Protein AF-A0A423UZJ5-F1 (afdb_monomer_lite)

Sequence (86 aa):
MGWWQVGADTLASSRFVVSPLAEAVASLLLLERATAAHPGERAWLETHLPAYRRRAAGDPVSALLIRSALAPRWTADFLTPAPVPA

Foldseek 3Di:
DDDDDQDPVNVVPDDDDDDPLVVVLVLLLCLVVVDDPDPVVVVVSVVCNVVVVVVCVVDVPVVVVSPVQNDPPHGHCVSVPDDDDD

Organism: Streptomyces globisporus (NCBI:txid1908)

Radius of gyration: 16.47 Å; chains: 1; bounding box: 36×36×38 Å

Structure (mmCIF, N/CA/C/O backbone):
data_AF-A0A423UZJ5-F1
#
_entry.id   AF-A0A423UZJ5-F1
#
loop_
_atom_site.group_PDB
_atom_site.id
_atom_site.type_symbol
_atom_site.label_atom_id
_atom_site.label_alt_id
_atom_site.label_comp_id
_atom_site.label_asym_id
_atom_site.label_entity_id
_atom_site.label_seq_id
_atom_site.pdbx_PDB_ins_code
_atom_site.Cartn_x
_atom_site.Cartn_y
_atom_site.Cartn_z
_atom_site.occupancy
_atom_site.B_iso_or_equiv
_atom_site.auth_seq_id
_atom_site.auth_comp_id
_atom_site.auth_asym_id
_atom_site.auth_atom_id
_atom_site.pdbx_PDB_model_num
ATOM 1 N N . MET A 1 1 ? 7.906 -21.543 -10.816 1.00 53.56 1 MET A N 1
ATOM 2 C CA . MET A 1 1 ? 8.231 -20.168 -11.248 1.00 53.56 1 MET A CA 1
ATOM 3 C C . MET A 1 1 ? 9.481 -20.231 -12.106 1.00 53.56 1 MET A C 1
ATOM 5 O O . MET A 1 1 ? 10.479 -20.758 -11.632 1.00 53.56 1 MET A O 1
ATOM 9 N N . GLY A 1 2 ? 9.391 -19.829 -13.377 1.00 77.69 2 GLY A N 1
ATOM 10 C CA . GLY A 1 2 ? 10.532 -19.828 -14.300 1.00 77.69 2 GLY A CA 1
ATOM 11 C C . GLY A 1 2 ? 11.520 -18.706 -13.977 1.00 77.69 2 GLY A C 1
ATOM 12 O O . GLY A 1 2 ? 11.139 -17.697 -13.383 1.00 77.69 2 GLY A O 1
ATOM 13 N N . TRP A 1 3 ? 12.784 -18.892 -14.346 1.00 79.00 3 TRP A N 1
ATOM 14 C CA . TRP A 1 3 ? 13.801 -17.854 -14.217 1.00 79.00 3 TRP A CA 1
ATOM 15 C C . TRP A 1 3 ? 13.693 -16.891 -15.404 1.00 79.00 3 TRP A C 1
ATOM 17 O O . TRP A 1 3 ? 13.775 -17.320 -16.553 1.00 79.00 3 TRP A O 1
ATOM 27 N N . TRP A 1 4 ? 13.481 -15.605 -15.122 1.00 79.56 4 TRP A N 1
ATOM 28 C CA . TRP A 1 4 ? 13.443 -14.549 -16.133 1.00 79.56 4 TRP A CA 1
ATOM 29 C C . TRP A 1 4 ? 14.731 -13.735 -16.053 1.00 79.56 4 TRP A C 1
ATOM 31 O O . TRP A 1 4 ? 15.003 -13.099 -15.036 1.00 79.56 4 TRP A O 1
ATOM 41 N N . GLN A 1 5 ? 15.517 -13.746 -17.129 1.00 86.81 5 GLN A N 1
ATOM 42 C CA . GLN A 1 5 ? 16.712 -12.918 -17.252 1.00 86.81 5 GLN A CA 1
ATOM 43 C C . GLN A 1 5 ? 16.371 -11.659 -18.054 1.00 86.81 5 GLN A C 1
ATOM 45 O O . GLN A 1 5 ? 16.083 -11.740 -19.246 1.00 86.81 5 GLN A O 1
ATOM 50 N N . VAL A 1 6 ? 16.414 -10.494 -17.405 1.00 88.75 6 VAL A N 1
ATOM 51 C CA . VAL A 1 6 ? 16.214 -9.191 -18.058 1.00 88.75 6 VAL A CA 1
ATOM 52 C C . VAL A 1 6 ? 17.571 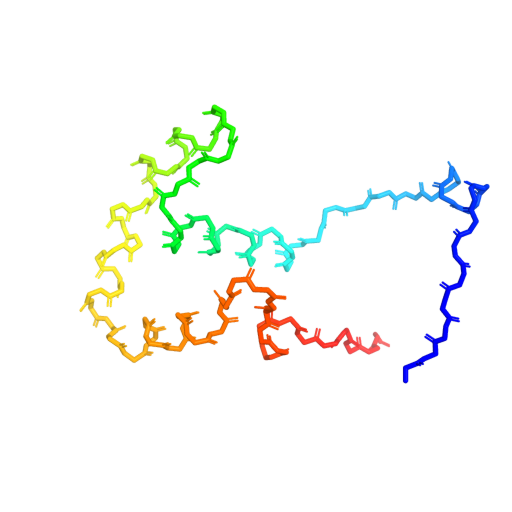-8.494 -18.171 1.00 88.75 6 VAL A C 1
ATOM 54 O O . VAL A 1 6 ? 18.161 -8.113 -17.163 1.00 88.75 6 VAL A O 1
ATOM 57 N N . GLY A 1 7 ? 18.095 -8.384 -19.395 1.00 92.56 7 GLY A N 1
ATOM 58 C CA . GLY A 1 7 ? 19.393 -7.762 -19.675 1.00 92.56 7 GLY A CA 1
ATOM 59 C C . GLY A 1 7 ? 19.340 -6.231 -19.721 1.00 92.56 7 GLY A C 1
ATOM 60 O O . GLY A 1 7 ? 18.266 -5.637 -19.818 1.00 92.56 7 GLY A O 1
ATOM 61 N N . ALA A 1 8 ? 20.512 -5.588 -19.698 1.00 93.69 8 ALA A N 1
ATOM 62 C CA . ALA A 1 8 ? 20.628 -4.128 -19.741 1.00 93.69 8 ALA A CA 1
ATOM 63 C C . ALA A 1 8 ? 20.017 -3.521 -21.017 1.00 93.69 8 ALA A C 1
ATOM 65 O O . ALA A 1 8 ? 19.250 -2.568 -20.920 1.00 93.69 8 ALA A O 1
ATOM 66 N N . ASP A 1 9 ? 20.270 -4.114 -22.187 1.00 94.94 9 ASP A N 1
ATOM 67 C CA . ASP A 1 9 ? 19.704 -3.640 -23.460 1.00 94.94 9 ASP A CA 1
ATOM 68 C C . ASP A 1 9 ? 18.176 -3.784 -23.502 1.00 94.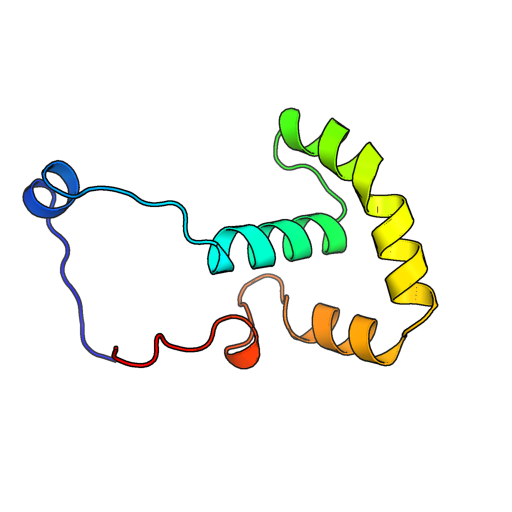94 9 ASP A C 1
ATOM 70 O O . ASP A 1 9 ? 17.464 -2.912 -24.009 1.00 94.94 9 ASP A O 1
ATOM 74 N N . THR A 1 10 ? 17.644 -4.858 -22.909 1.00 92.31 10 THR A N 1
ATOM 75 C CA . THR A 1 10 ? 16.196 -5.052 -22.755 1.00 92.31 10 THR A CA 1
ATOM 76 C C . THR A 1 10 ? 15.595 -3.985 -21.844 1.00 92.31 10 THR A C 1
ATOM 78 O O . THR A 1 10 ? 14.568 -3.406 -22.185 1.00 92.31 10 THR A O 1
ATOM 81 N N . LEU A 1 11 ? 16.235 -3.673 -20.712 1.00 90.75 11 LEU A N 1
ATOM 82 C CA . LEU A 1 11 ? 15.792 -2.587 -19.831 1.00 90.75 11 LEU A CA 1
ATOM 83 C C . LEU A 1 11 ? 15.858 -1.226 -20.533 1.00 90.75 11 LEU A C 1
ATOM 85 O O . LEU A 1 11 ? 14.903 -0.459 -20.452 1.00 90.75 11 LEU A O 1
ATOM 89 N N . ALA A 1 12 ? 16.948 -0.942 -21.251 1.00 93.19 12 ALA A N 1
ATOM 90 C CA . ALA A 1 12 ? 17.171 0.336 -21.925 1.00 93.19 12 ALA A CA 1
ATOM 91 C C . ALA A 1 12 ? 16.177 0.596 -23.069 1.00 93.19 12 ALA A C 1
ATOM 93 O O . ALA A 1 12 ? 15.835 1.744 -23.341 1.00 93.19 12 ALA A O 1
ATOM 94 N N . SER A 1 13 ? 15.699 -0.464 -23.726 1.00 91.88 13 SER A N 1
ATOM 95 C CA . SER A 1 13 ? 14.699 -0.383 -24.799 1.00 91.88 13 SER A CA 1
ATOM 96 C C . SER A 1 13 ? 13.248 -0.502 -24.312 1.00 91.88 13 SER A C 1
ATOM 98 O O . SER A 1 13 ? 12.318 -0.304 -25.097 1.00 91.88 13 SER A O 1
ATOM 100 N N . SER A 1 14 ? 13.029 -0.800 -23.027 1.00 90.19 14 SER A N 1
ATOM 101 C CA . SER A 1 14 ? 11.692 -0.963 -22.452 1.00 90.19 14 SER A CA 1
ATOM 102 C C . SER A 1 14 ? 10.998 0.373 -22.189 1.00 90.19 14 SER A C 1
ATOM 104 O O . SER A 1 14 ? 11.624 1.406 -21.958 1.00 90.19 14 SER A O 1
ATOM 106 N N . ARG A 1 15 ? 9.661 0.344 -22.164 1.00 86.88 15 ARG A N 1
ATOM 107 C CA . ARG A 1 15 ? 8.840 1.456 -21.673 1.00 86.88 15 ARG A CA 1
ATOM 108 C C . ARG A 1 15 ? 8.300 1.111 -20.297 1.00 86.88 15 ARG A C 1
ATOM 110 O O . ARG A 1 15 ? 7.565 0.138 -20.147 1.00 86.88 15 ARG A O 1
ATOM 117 N N . PHE A 1 16 ? 8.647 1.922 -19.307 1.00 85.94 16 PHE A N 1
ATOM 118 C CA . PHE A 1 16 ? 8.090 1.798 -17.968 1.00 85.94 16 PHE A CA 1
ATOM 119 C C . PHE A 1 16 ? 6.694 2.417 -17.936 1.00 85.94 16 PHE A C 1
ATOM 121 O O . PHE A 1 16 ? 6.477 3.517 -18.445 1.00 85.94 16 PHE A O 1
ATOM 128 N N . VAL A 1 17 ? 5.751 1.697 -17.336 1.00 88.12 17 VAL A N 1
ATOM 129 C CA . VAL A 1 17 ? 4.392 2.173 -17.082 1.00 88.12 17 VAL A CA 1
ATOM 130 C C . VAL A 1 17 ? 4.119 2.126 -15.590 1.00 88.12 17 VAL A C 1
ATOM 132 O O . VAL A 1 17 ? 4.638 1.265 -14.877 1.00 88.12 17 VAL A O 1
ATOM 135 N N . VAL A 1 18 ? 3.288 3.049 -15.121 1.00 90.44 18 VAL A N 1
ATOM 136 C CA . VAL A 1 18 ? 2.763 3.000 -13.759 1.00 90.44 18 VAL A CA 1
ATOM 137 C C . VAL A 1 18 ? 1.789 1.832 -13.678 1.00 90.44 18 VAL A C 1
ATOM 139 O O . VAL A 1 18 ? 0.883 1.721 -14.503 1.00 90.44 18 VAL A O 1
ATOM 142 N N . SER A 1 19 ? 1.978 0.957 -12.695 1.00 89.38 19 SER A N 1
ATOM 143 C CA . SER A 1 19 ? 1.034 -0.120 -12.407 1.00 89.38 19 SER A CA 1
ATOM 144 C C . SER A 1 19 ? -0.020 0.401 -11.429 1.00 89.38 19 SER A C 1
ATOM 146 O O . SER A 1 19 ? 0.328 0.651 -10.274 1.00 89.38 19 SER A O 1
ATOM 148 N N . PRO A 1 20 ? -1.304 0.534 -11.826 1.00 91.12 20 PRO A N 1
ATOM 149 C CA . PRO A 1 20 ? -2.353 0.982 -10.907 1.00 91.12 20 PRO A CA 1
ATOM 150 C C . PRO A 1 20 ? -2.463 0.091 -9.665 1.00 91.12 20 PRO A C 1
ATOM 152 O O . PRO A 1 20 ? -2.728 0.576 -8.569 1.00 91.12 20 PRO A O 1
ATOM 155 N N . LEU A 1 21 ? -2.206 -1.211 -9.831 1.00 91.19 21 LEU A N 1
ATOM 156 C CA . LEU A 1 21 ? -2.160 -2.171 -8.733 1.00 91.19 21 LEU A CA 1
ATOM 157 C C . LEU A 1 21 ? -1.018 -1.855 -7.760 1.00 91.19 21 LEU A C 1
ATOM 159 O O . LEU A 1 21 ? -1.242 -1.809 -6.553 1.00 91.19 21 LEU A O 1
ATOM 163 N N . ALA A 1 22 ? 0.191 -1.615 -8.278 1.00 91.56 22 ALA A N 1
ATOM 164 C CA . ALA A 1 22 ? 1.345 -1.300 -7.440 1.00 91.56 22 ALA A CA 1
ATOM 165 C C . ALA A 1 22 ? 1.141 0.015 -6.675 1.00 91.56 22 ALA A C 1
ATOM 167 O O . ALA A 1 22 ? 1.388 0.051 -5.473 1.00 91.56 22 ALA A O 1
ATOM 168 N N . GLU A 1 23 ? 0.622 1.055 -7.332 1.00 93.69 23 GLU A N 1
ATOM 169 C CA . GLU A 1 23 ? 0.323 2.346 -6.695 1.00 93.69 23 GLU A CA 1
ATOM 170 C C . GLU A 1 23 ? -0.726 2.215 -5.586 1.00 93.69 23 GLU A C 1
ATOM 172 O O . GLU A 1 23 ? -0.565 2.768 -4.495 1.00 93.69 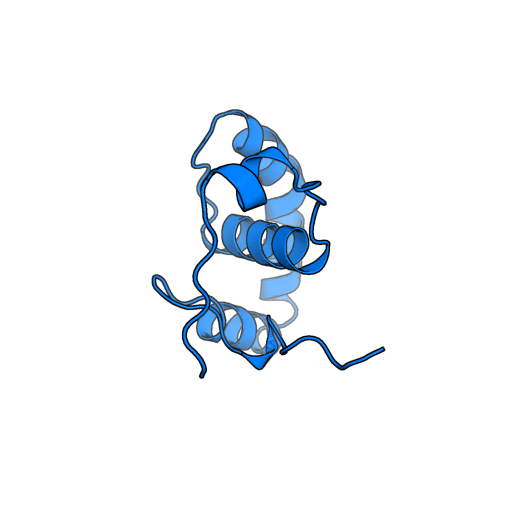23 GLU A O 1
ATOM 177 N N . ALA A 1 24 ? -1.792 1.444 -5.827 1.00 94.19 24 ALA A N 1
ATOM 178 C CA . ALA A 1 24 ? -2.840 1.220 -4.838 1.00 94.19 24 ALA A CA 1
ATOM 179 C C . ALA A 1 24 ? -2.310 0.472 -3.605 1.00 94.19 24 ALA A C 1
ATOM 181 O O . ALA A 1 24 ? -2.562 0.883 -2.470 1.00 94.19 24 ALA A O 1
ATOM 182 N N . VAL A 1 25 ? -1.541 -0.600 -3.817 1.00 93.62 25 VAL A N 1
ATOM 183 C CA . VAL A 1 25 ? -0.950 -1.392 -2.728 1.00 93.62 25 VAL A CA 1
ATOM 184 C C . VAL A 1 25 ? 0.109 -0.585 -1.972 1.00 93.62 25 VAL A C 1
ATOM 186 O O . VAL A 1 25 ? 0.122 -0.614 -0.742 1.00 93.62 25 VAL A O 1
ATOM 189 N N . ALA A 1 26 ? 0.952 0.187 -2.664 1.00 92.44 26 ALA A N 1
ATOM 190 C CA . ALA A 1 26 ? 1.937 1.066 -2.034 1.00 92.44 26 ALA A CA 1
ATOM 191 C C . ALA A 1 26 ? 1.270 2.170 -1.198 1.00 92.44 26 ALA A C 1
ATOM 193 O O . ALA A 1 26 ? 1.692 2.431 -0.073 1.00 92.44 26 ALA A O 1
ATOM 194 N N . SER A 1 27 ? 0.178 2.756 -1.696 1.00 94.56 27 SER A N 1
ATOM 195 C CA . SER A 1 27 ? -0.615 3.744 -0.953 1.00 94.56 27 SER A CA 1
ATOM 196 C C . SER A 1 27 ? -1.238 3.141 0.310 1.00 94.56 27 SER A C 1
ATOM 198 O O . SER A 1 27 ? -1.192 3.754 1.376 1.00 94.56 27 SER A O 1
ATOM 200 N N . LEU A 1 28 ? -1.782 1.920 0.226 1.00 94.75 28 LEU A N 1
ATOM 201 C CA . LEU A 1 28 ? -2.288 1.184 1.392 1.00 94.75 28 LEU A CA 1
ATOM 202 C C . LEU A 1 28 ? -1.174 0.879 2.402 1.00 94.75 28 LEU A C 1
ATOM 204 O O . LEU A 1 28 ? -1.360 1.087 3.599 1.00 94.75 28 LEU A O 1
ATOM 208 N N . LEU A 1 29 ? -0.000 0.452 1.928 1.00 94.25 29 LEU A N 1
ATOM 209 C CA . LEU A 1 29 ? 1.178 0.214 2.762 1.00 94.25 29 LEU A CA 1
ATOM 210 C C . LEU A 1 29 ? 1.620 1.488 3.493 1.00 94.25 29 LEU A C 1
ATOM 212 O O . LEU A 1 29 ? 1.918 1.439 4.686 1.00 94.25 29 LEU A O 1
ATOM 216 N N . LEU A 1 30 ? 1.647 2.625 2.796 1.00 95.56 30 LEU A N 1
ATOM 217 C CA . LEU A 1 30 ? 1.993 3.922 3.372 1.00 95.56 30 LEU A CA 1
ATOM 218 C C . LEU A 1 30 ? 0.989 4.336 4.458 1.00 95.56 30 LEU A C 1
ATOM 220 O O . LEU A 1 30 ? 1.401 4.768 5.535 1.00 95.56 30 LEU A O 1
ATOM 224 N N . LEU A 1 31 ? -0.313 4.152 4.215 1.00 96.06 31 LEU A N 1
ATOM 225 C CA . LEU A 1 31 ? -1.366 4.432 5.197 1.00 96.06 31 LEU A CA 1
ATOM 226 C C . LEU A 1 31 ? -1.271 3.536 6.438 1.00 96.06 31 LEU A C 1
ATOM 228 O O . LEU A 1 31 ? -1.405 4.040 7.553 1.00 96.06 31 LEU A O 1
ATOM 232 N N . GLU A 1 32 ? -1.006 2.240 6.260 1.00 94.94 32 GLU A N 1
ATOM 233 C CA . GLU A 1 32 ? -0.818 1.292 7.366 1.00 94.94 32 GLU A CA 1
ATOM 234 C C . GLU A 1 32 ? 0.433 1.599 8.190 1.00 94.94 32 GLU A C 1
ATOM 236 O O . GLU A 1 32 ? 0.387 1.621 9.419 1.00 94.94 32 GLU A O 1
ATOM 241 N N . ARG A 1 33 ? 1.558 1.889 7.527 1.00 93.31 33 ARG A N 1
ATOM 242 C CA . ARG A 1 33 ? 2.812 2.245 8.210 1.00 93.31 33 ARG A CA 1
ATOM 243 C C . ARG A 1 33 ? 2.754 3.626 8.850 1.00 93.31 33 ARG A C 1
ATOM 245 O O . ARG A 1 33 ? 3.516 3.892 9.780 1.00 93.31 33 ARG A O 1
ATOM 252 N N . ALA A 1 34 ? 1.900 4.509 8.331 1.00 95.81 34 ALA A N 1
ATOM 253 C CA . ALA A 1 34 ? 1.722 5.890 8.772 1.00 95.81 34 ALA A CA 1
ATOM 254 C C . ALA A 1 34 ? 3.046 6.666 8.923 1.00 95.81 34 ALA A C 1
ATOM 256 O O . ALA A 1 34 ? 3.159 7.559 9.762 1.00 95.81 34 ALA A O 1
ATOM 257 N N . THR A 1 35 ? 4.054 6.304 8.129 1.00 95.00 35 THR A N 1
ATOM 258 C CA . THR A 1 35 ? 5.417 6.826 8.230 1.00 95.00 35 THR A CA 1
ATOM 259 C C . THR A 1 35 ? 5.918 7.140 6.832 1.00 95.00 35 THR A C 1
ATOM 261 O O . THR A 1 35 ? 6.004 6.243 5.997 1.00 95.00 35 THR A O 1
ATOM 264 N N . ALA A 1 36 ? 6.246 8.408 6.592 1.00 95.06 36 ALA A N 1
ATOM 265 C CA . ALA A 1 36 ? 6.823 8.865 5.336 1.00 95.06 36 ALA A CA 1
ATOM 266 C C . ALA A 1 36 ? 8.294 8.429 5.227 1.00 95.06 36 ALA A C 1
ATOM 268 O O . ALA A 1 36 ? 9.099 8.728 6.111 1.00 95.06 36 ALA A O 1
ATOM 269 N N . ALA A 1 37 ? 8.645 7.765 4.132 1.00 91.81 37 ALA A N 1
ATOM 270 C CA . ALA A 1 37 ? 10.012 7.495 3.709 1.00 91.81 37 ALA A CA 1
ATOM 271 C C . ALA A 1 37 ? 10.651 8.710 3.010 1.00 91.81 37 ALA A C 1
ATOM 273 O O . ALA A 1 37 ? 11.875 8.843 3.023 1.00 91.81 37 ALA A O 1
ATOM 274 N N . HIS A 1 38 ? 9.849 9.618 2.435 1.00 91.69 38 HIS A N 1
ATOM 275 C CA . HIS A 1 38 ? 10.345 10.857 1.824 1.00 91.69 38 HIS A CA 1
ATOM 276 C C . HIS A 1 38 ? 9.425 12.075 2.057 1.00 91.69 38 HIS A C 1
ATOM 278 O O . HIS A 1 38 ? 8.241 11.918 2.356 1.00 91.69 38 HIS A O 1
ATOM 284 N N . PRO A 1 39 ? 9.921 13.323 1.901 1.00 91.19 39 PRO A N 1
ATOM 285 C CA . PRO A 1 39 ? 9.159 14.527 2.255 1.00 91.19 39 PRO A CA 1
ATOM 286 C C . PRO A 1 39 ? 7.795 14.659 1.562 1.00 91.19 39 PRO A C 1
ATOM 288 O O . PRO A 1 39 ? 6.834 15.082 2.199 1.00 91.19 39 PRO A O 1
ATOM 291 N N . GLY A 1 40 ? 7.694 14.254 0.290 1.00 89.75 40 GLY A N 1
ATOM 292 C CA . GLY A 1 40 ? 6.442 14.306 -0.478 1.00 89.75 40 GLY A CA 1
ATOM 293 C C . GLY A 1 40 ? 5.291 13.470 0.100 1.00 89.75 40 GLY A C 1
ATOM 294 O O . GLY A 1 40 ? 4.133 13.854 -0.036 1.00 89.75 40 GLY A O 1
ATOM 295 N N . GLU A 1 41 ? 5.582 12.378 0.811 1.00 96.12 41 GLU A N 1
ATOM 296 C CA . GLU A 1 41 ? 4.546 11.535 1.427 1.00 96.12 41 GLU A CA 1
ATOM 297 C C . GLU A 1 41 ? 3.901 12.189 2.650 1.00 96.12 41 GLU A C 1
ATOM 299 O O . GLU A 1 41 ? 2.791 11.818 3.022 1.00 96.12 41 GLU A O 1
ATOM 304 N N . ARG A 1 42 ? 4.558 13.174 3.281 1.00 96.31 42 ARG A N 1
ATOM 305 C CA . ARG A 1 42 ? 4.047 13.810 4.508 1.00 96.31 42 ARG A CA 1
ATOM 306 C C . ARG A 1 42 ? 2.725 14.522 4.248 1.00 96.31 42 ARG A C 1
ATOM 308 O O . ARG A 1 42 ? 1.741 14.226 4.916 1.00 96.31 42 ARG A O 1
ATOM 315 N N . ALA A 1 43 ? 2.684 15.371 3.222 1.00 96.44 43 ALA A N 1
ATOM 316 C CA . ALA A 1 43 ? 1.469 16.085 2.831 1.00 96.44 43 ALA A CA 1
ATOM 317 C C . ALA A 1 43 ? 0.350 15.118 2.397 1.00 96.44 43 ALA A C 1
ATOM 319 O O . ALA A 1 43 ? -0.828 15.325 2.700 1.00 96.44 43 ALA A O 1
ATOM 320 N N . TRP A 1 44 ? 0.713 14.022 1.722 1.00 96.69 44 TRP A N 1
ATOM 321 C CA . TRP A 1 44 ? -0.247 12.999 1.319 1.00 96.69 44 TRP A CA 1
ATOM 322 C C . TRP A 1 44 ? -0.839 12.258 2.529 1.00 96.69 44 TRP A C 1
ATOM 324 O O . TRP A 1 44 ? -2.058 12.096 2.608 1.00 96.69 44 TRP A O 1
ATOM 334 N N . LEU A 1 45 ? -0.007 11.869 3.502 1.00 98.38 45 LEU A N 1
ATOM 335 C CA . LEU A 1 45 ? -0.440 11.243 4.752 1.00 98.38 45 LEU A CA 1
ATOM 336 C C . LEU A 1 45 ? -1.318 12.183 5.578 1.00 98.38 45 LEU A C 1
ATOM 338 O O . LEU A 1 45 ? -2.380 11.767 6.029 1.00 98.38 45 LEU A O 1
ATOM 342 N N . GLU A 1 46 ? -0.919 13.444 5.744 1.00 97.44 46 GLU A N 1
ATOM 343 C CA . GLU A 1 46 ? -1.723 14.457 6.442 1.00 97.44 46 GLU A CA 1
ATOM 344 C C . GLU A 1 46 ? -3.131 14.564 5.846 1.00 97.44 46 GLU A C 1
ATOM 346 O O . GLU A 1 46 ? -4.119 14.621 6.580 1.00 97.44 46 GLU A O 1
ATOM 351 N N . THR A 1 47 ? -3.226 14.493 4.518 1.00 97.75 47 THR A N 1
ATOM 352 C CA . THR A 1 47 ? -4.496 14.570 3.791 1.00 97.75 47 THR A CA 1
ATOM 353 C C . THR A 1 47 ? -5.358 13.309 3.968 1.00 97.75 47 THR A C 1
ATOM 355 O O . THR A 1 47 ? -6.560 13.414 4.219 1.00 97.75 47 THR A O 1
ATOM 358 N N . HIS A 1 48 ? -4.782 12.106 3.854 1.00 98.06 48 HIS A N 1
ATOM 359 C CA . HIS A 1 48 ? -5.563 10.864 3.693 1.00 98.06 48 HIS A CA 1
ATOM 360 C C . HIS A 1 48 ? -5.625 9.973 4.944 1.00 98.06 48 HIS A C 1
ATOM 362 O O . HIS A 1 48 ? -6.615 9.261 5.153 1.00 98.06 48 HIS A O 1
ATOM 368 N N . LEU A 1 49 ? -4.613 10.020 5.815 1.00 98.31 49 LEU A N 1
ATOM 369 C CA . LEU A 1 49 ? -4.503 9.149 6.990 1.00 98.31 49 LEU A CA 1
ATOM 370 C C . LEU A 1 49 ? -5.688 9.268 7.966 1.00 98.31 49 LEU A C 1
ATOM 372 O O . LEU A 1 49 ? -6.138 8.232 8.468 1.00 98.31 49 LEU A O 1
ATOM 376 N N . PRO A 1 50 ? -6.259 10.462 8.237 1.00 98.56 50 PRO A N 1
ATOM 377 C CA . PRO A 1 50 ? -7.421 10.561 9.119 1.00 98.56 50 PRO A CA 1
ATOM 378 C C . PRO A 1 50 ? -8.641 9.802 8.583 1.00 98.56 50 PRO A C 1
ATOM 380 O O . PRO A 1 50 ? -9.331 9.122 9.344 1.00 98.56 50 PRO A O 1
ATOM 383 N N . ALA A 1 51 ? -8.909 9.892 7.277 1.00 98.25 51 ALA A N 1
ATOM 384 C CA . ALA A 1 51 ? -10.024 9.185 6.648 1.00 98.25 51 ALA A CA 1
ATOM 385 C C . ALA A 1 51 ? -9.803 7.669 6.661 1.00 98.25 51 ALA A C 1
ATOM 387 O O . ALA A 1 51 ? -10.721 6.917 6.991 1.00 98.25 51 ALA A O 1
ATOM 388 N N . TYR A 1 52 ? -8.570 7.238 6.389 1.00 97.62 52 TYR A N 1
ATOM 389 C CA . TYR A 1 52 ? -8.179 5.837 6.469 1.00 97.62 52 TYR A CA 1
ATOM 390 C C . TYR A 1 52 ? -8.419 5.243 7.862 1.00 97.62 52 TYR A C 1
ATOM 392 O O . TYR A 1 52 ? -9.097 4.226 8.001 1.00 97.62 52 TYR A O 1
ATOM 400 N N . ARG A 1 53 ? -7.954 5.929 8.914 1.00 97.69 53 ARG A N 1
ATOM 401 C CA . ARG A 1 53 ? -8.138 5.490 10.307 1.00 97.69 53 ARG A CA 1
ATOM 402 C C . ARG A 1 53 ? -9.607 5.410 10.710 1.00 97.69 53 ARG A C 1
ATOM 404 O O . ARG A 1 53 ? -9.992 4.457 11.381 1.00 97.69 53 ARG A O 1
ATOM 411 N N . ARG A 1 54 ? -10.441 6.364 10.274 1.00 98.31 54 ARG A N 1
ATOM 412 C CA . ARG A 1 54 ? -11.898 6.296 10.498 1.00 98.31 54 ARG A CA 1
ATOM 413 C C . ARG A 1 54 ? -12.512 5.066 9.835 1.00 98.31 54 ARG A C 1
ATOM 415 O O . ARG A 1 54 ? -13.311 4.384 10.467 1.00 98.31 54 ARG A O 1
ATOM 422 N N . ARG A 1 55 ? -12.120 4.759 8.594 1.00 96.81 55 ARG A N 1
ATOM 423 C CA . ARG A 1 55 ? -12.590 3.559 7.890 1.00 96.81 55 ARG A CA 1
ATOM 424 C C . ARG A 1 55 ? -12.152 2.279 8.601 1.00 96.81 55 ARG A C 1
ATOM 426 O O . ARG A 1 55 ? -12.984 1.410 8.819 1.00 96.81 55 ARG A O 1
ATOM 433 N N . ALA A 1 56 ? -10.889 2.192 9.009 1.00 96.31 56 ALA A N 1
ATOM 434 C CA . ALA A 1 56 ? -10.366 1.032 9.729 1.00 96.31 56 ALA A CA 1
ATOM 435 C C . ALA A 1 56 ? -11.053 0.821 11.092 1.00 96.31 56 ALA A C 1
ATOM 437 O O . ALA A 1 56 ? -11.280 -0.314 11.498 1.00 96.31 56 ALA A O 1
ATOM 438 N N . ALA A 1 57 ? -11.414 1.903 11.788 1.00 97.44 57 ALA A N 1
ATOM 439 C CA . ALA A 1 57 ? -12.176 1.824 13.034 1.00 97.44 57 ALA A CA 1
ATOM 440 C C . ALA A 1 57 ? -13.642 1.406 12.810 1.00 97.44 57 ALA A C 1
ATOM 442 O O . ALA A 1 57 ? -14.212 0.714 13.648 1.00 97.44 57 ALA A O 1
ATOM 443 N N . GLY A 1 58 ? -14.244 1.818 11.688 1.00 98.31 58 GLY A N 1
ATOM 444 C CA . GLY A 1 58 ? -15.616 1.460 11.314 1.00 98.31 58 GLY A CA 1
ATOM 445 C C . GLY A 1 58 ? -15.775 0.044 10.751 1.00 98.31 58 GLY A C 1
ATOM 446 O O . GLY A 1 58 ? -16.885 -0.478 10.754 1.00 98.31 58 GLY A O 1
ATOM 447 N N . ASP A 1 59 ? -14.687 -0.582 10.295 1.00 97.25 59 ASP A N 1
ATOM 448 C CA . ASP A 1 59 ? -14.667 -1.957 9.786 1.00 97.25 59 ASP A CA 1
ATOM 449 C C . ASP A 1 59 ? -13.431 -2.724 10.302 1.00 97.25 59 ASP A C 1
ATOM 451 O O . ASP A 1 59 ? -12.388 -2.797 9.634 1.00 97.25 59 ASP A O 1
ATOM 455 N N . PRO A 1 60 ? -13.538 -3.319 11.505 1.00 93.81 60 PRO A N 1
ATOM 456 C CA . PRO A 1 60 ? -12.431 -4.034 12.130 1.00 93.81 60 PRO A CA 1
ATOM 457 C C . PRO A 1 60 ? -11.969 -5.272 11.352 1.00 93.81 60 PRO A C 1
ATOM 459 O O . PRO A 1 60 ? -10.797 -5.641 11.449 1.00 93.81 60 PRO A O 1
ATOM 462 N N . VAL A 1 61 ? -12.859 -5.915 10.585 1.00 96.69 61 VAL A N 1
ATOM 463 C CA . VAL A 1 61 ? -12.525 -7.117 9.805 1.00 96.69 61 VAL A CA 1
ATOM 464 C C . VAL A 1 61 ? -11.634 -6.737 8.634 1.00 96.69 61 VAL A C 1
ATOM 466 O O . VAL A 1 61 ? -10.557 -7.314 8.482 1.00 96.69 61 VAL A O 1
ATOM 469 N N . SER A 1 62 ? -12.014 -5.717 7.861 1.00 93.88 62 SER A N 1
ATOM 470 C CA . SER A 1 62 ? -11.155 -5.205 6.788 1.00 93.88 62 SER A CA 1
ATOM 471 C C . SER A 1 62 ? -9.812 -4.711 7.322 1.00 93.88 62 SER A C 1
ATOM 473 O O . SER A 1 62 ? -8.776 -4.974 6.716 1.00 93.88 62 SER A O 1
ATOM 475 N N . ALA A 1 63 ? -9.794 -4.056 8.487 1.00 94.75 63 ALA A N 1
ATOM 476 C CA . ALA A 1 63 ? -8.548 -3.617 9.110 1.00 94.75 63 ALA A CA 1
ATOM 477 C C . ALA A 1 63 ? -7.632 -4.794 9.499 1.00 94.75 63 ALA A C 1
ATOM 479 O O . ALA A 1 63 ? -6.415 -4.714 9.331 1.00 94.75 63 ALA A O 1
ATOM 480 N N . LEU A 1 64 ? -8.195 -5.894 10.012 1.00 94.00 64 LEU A N 1
ATOM 481 C CA . LEU A 1 64 ? -7.433 -7.115 10.291 1.00 94.00 64 LEU A CA 1
ATOM 482 C C . LEU A 1 64 ? -6.898 -7.745 9.006 1.00 94.00 64 LEU A C 1
ATOM 484 O O . LEU A 1 64 ? -5.715 -8.067 8.953 1.00 94.00 64 LEU A O 1
ATOM 488 N N . LEU A 1 65 ? -7.733 -7.856 7.971 1.00 94.00 65 LEU A N 1
ATOM 489 C CA . LEU A 1 65 ? -7.326 -8.388 6.671 1.00 94.00 65 LEU A CA 1
ATOM 490 C C . LEU A 1 65 ? -6.151 -7.602 6.086 1.00 94.00 65 LEU A C 1
ATOM 492 O O . LEU A 1 65 ? -5.157 -8.207 5.699 1.00 94.00 65 LEU A O 1
ATOM 496 N N . ILE A 1 66 ? -6.225 -6.268 6.075 1.00 93.62 66 ILE A N 1
ATOM 497 C CA . ILE A 1 66 ? -5.158 -5.410 5.543 1.00 93.62 66 ILE A CA 1
ATOM 498 C C . ILE A 1 66 ? -3.858 -5.594 6.336 1.00 93.62 66 ILE A C 1
ATOM 500 O O . ILE A 1 66 ? -2.806 -5.816 5.737 1.00 93.62 66 ILE A O 1
ATOM 504 N N . ARG A 1 67 ? -3.920 -5.580 7.675 1.00 90.94 67 ARG A N 1
ATOM 505 C CA . ARG A 1 67 ? -2.739 -5.817 8.524 1.00 90.94 67 ARG A CA 1
ATOM 506 C C . ARG A 1 67 ? -2.107 -7.185 8.283 1.00 90.94 67 ARG A C 1
ATOM 508 O O . ARG A 1 67 ? -0.885 -7.295 8.254 1.00 90.94 67 ARG A O 1
ATOM 515 N N . SER A 1 68 ? -2.923 -8.223 8.109 1.00 91.81 68 SER A N 1
ATOM 516 C CA . SER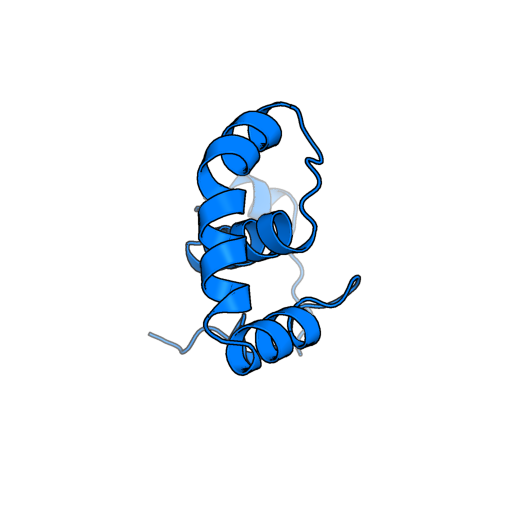 A 1 68 ? -2.445 -9.573 7.796 1.00 91.81 68 SER A CA 1
ATOM 517 C C . SER A 1 68 ? -1.873 -9.681 6.382 1.00 91.81 68 SER A C 1
ATOM 519 O O . SER A 1 68 ? -0.975 -10.486 6.151 1.00 91.81 68 SER A O 1
ATOM 521 N N . ALA A 1 69 ? -2.376 -8.878 5.445 1.00 93.06 69 ALA A N 1
ATOM 522 C CA . ALA A 1 69 ? -1.973 -8.903 4.047 1.00 93.06 69 ALA A CA 1
ATOM 523 C C . ALA A 1 69 ? -0.697 -8.097 3.747 1.00 93.06 69 ALA A C 1
ATOM 525 O O . ALA A 1 69 ? -0.026 -8.376 2.754 1.00 93.06 69 ALA A O 1
ATOM 526 N N . LEU A 1 70 ? -0.361 -7.107 4.582 1.00 92.56 70 LEU A N 1
ATOM 527 C CA . LEU A 1 70 ? 0.764 -6.180 4.396 1.00 92.56 70 LEU A CA 1
ATOM 528 C C . LEU A 1 70 ? 1.883 -6.402 5.426 1.00 92.56 70 LEU A C 1
ATOM 530 O O . LEU A 1 70 ? 2.285 -5.496 6.160 1.00 92.56 70 LEU A O 1
ATOM 534 N N . ALA A 1 71 ? 2.409 -7.623 5.487 1.00 80.69 71 ALA A N 1
ATOM 535 C CA . ALA A 1 71 ? 3.490 -7.966 6.401 1.00 80.69 7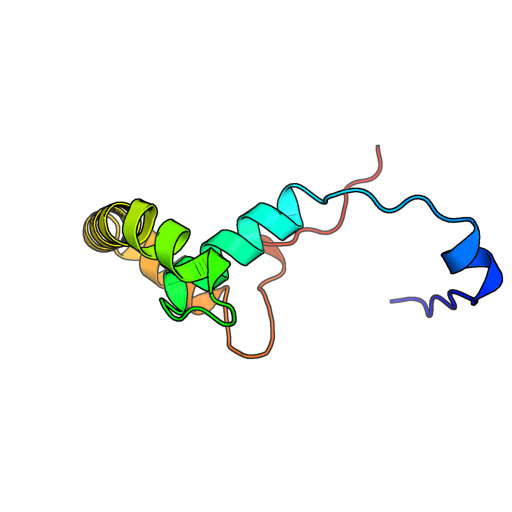1 ALA A CA 1
ATOM 536 C C . ALA A 1 71 ? 4.824 -7.268 6.026 1.00 80.69 71 ALA A C 1
ATOM 538 O O . ALA A 1 71 ? 5.065 -6.942 4.863 1.00 80.69 71 ALA A O 1
ATOM 539 N N . PRO A 1 72 ? 5.770 -7.078 6.970 1.00 78.94 72 PRO A N 1
ATOM 540 C CA . PRO A 1 72 ? 6.992 -6.295 6.735 1.00 78.94 72 PRO A CA 1
ATOM 541 C C . PRO A 1 72 ? 7.877 -6.737 5.558 1.00 78.94 72 PRO A C 1
ATOM 543 O O . PRO A 1 72 ? 8.696 -5.947 5.092 1.00 78.94 72 PRO A O 1
ATOM 546 N N . ARG A 1 73 ? 7.758 -7.990 5.101 1.00 83.44 73 ARG A N 1
ATOM 547 C CA . ARG A 1 73 ? 8.642 -8.592 4.086 1.00 83.44 73 ARG A CA 1
ATOM 548 C C . ARG A 1 73 ? 7.906 -9.217 2.901 1.00 83.44 73 ARG A C 1
ATOM 550 O O . ARG A 1 73 ? 8.568 -9.767 2.028 1.00 83.44 73 ARG A O 1
ATOM 557 N N . TRP A 1 74 ? 6.576 -9.180 2.881 1.00 85.94 74 TRP A N 1
ATOM 558 C CA . TRP A 1 74 ? 5.779 -9.770 1.808 1.00 85.94 74 TRP A CA 1
ATOM 559 C C . TRP A 1 74 ? 4.388 -9.136 1.755 1.00 85.94 74 TRP A C 1
ATOM 561 O O . TRP A 1 74 ? 3.883 -8.638 2.758 1.00 85.94 74 TRP A O 1
ATOM 571 N N . THR A 1 75 ? 3.787 -9.151 0.568 1.00 91.88 75 THR A N 1
ATOM 572 C CA . THR A 1 75 ? 2.381 -8.792 0.346 1.00 91.88 75 THR A CA 1
ATOM 573 C C . THR A 1 75 ? 1.617 -10.062 0.018 1.00 91.88 75 THR A C 1
ATOM 575 O O . THR A 1 75 ? 2.138 -10.903 -0.711 1.00 91.88 75 THR A O 1
ATOM 578 N N . ALA A 1 76 ? 0.416 -10.223 0.565 1.00 91.88 76 ALA A N 1
ATOM 579 C CA . ALA A 1 76 ? -0.391 -11.400 0.292 1.00 91.88 76 ALA A CA 1
ATOM 580 C C . ALA A 1 76 ? -0.834 -11.484 -1.169 1.00 91.88 76 ALA A C 1
ATOM 582 O O . ALA A 1 76 ? -1.312 -10.504 -1.737 1.00 91.88 76 ALA A O 1
ATOM 583 N N . ASP A 1 77 ? -0.760 -12.689 -1.735 1.00 89.44 77 ASP A N 1
ATOM 584 C CA . ASP A 1 77 ? -1.060 -12.962 -3.144 1.00 89.44 77 ASP A CA 1
ATOM 585 C C . ASP A 1 77 ? -2.466 -12.511 -3.566 1.00 89.44 77 ASP A C 1
ATOM 587 O O . ASP A 1 77 ? -2.677 -12.131 -4.713 1.00 89.44 77 ASP A O 1
ATOM 591 N N . PHE A 1 78 ? -3.437 -12.494 -2.646 1.00 88.25 78 PHE A N 1
ATOM 592 C CA . PHE A 1 78 ? -4.789 -12.014 -2.947 1.00 88.25 78 PHE A CA 1
ATOM 593 C C . PHE A 1 78 ? -4.886 -10.486 -3.108 1.00 88.25 78 PHE A C 1
ATOM 595 O O . PHE A 1 78 ? -5.858 -10.008 -3.686 1.00 88.25 78 PHE A O 1
ATOM 602 N N . LEU A 1 79 ? -3.910 -9.714 -2.610 1.00 88.56 79 LEU A N 1
ATOM 603 C CA . LEU A 1 79 ? -3.791 -8.277 -2.893 1.00 88.56 79 LEU A CA 1
ATOM 604 C C . LEU A 1 79 ? -3.046 -8.007 -4.197 1.00 88.56 79 LEU A C 1
ATOM 606 O O . LEU A 1 79 ? -3.262 -6.970 -4.814 1.00 88.56 79 LEU A O 1
ATOM 610 N N . THR A 1 80 ? -2.169 -8.920 -4.606 1.00 89.19 80 THR A N 1
ATOM 611 C CA . THR A 1 80 ? -1.376 -8.817 -5.834 1.00 89.19 80 THR A CA 1
ATOM 612 C C . THR A 1 80 ? -1.594 -10.056 -6.696 1.00 89.19 80 THR A C 1
ATOM 614 O O . THR A 1 80 ? -0.656 -10.838 -6.887 1.00 89.19 80 THR A O 1
ATOM 617 N N . PRO A 1 81 ? -2.831 -10.278 -7.185 1.00 85.88 81 PRO A N 1
ATOM 618 C CA . PRO A 1 81 ? -3.132 -11.467 -7.960 1.00 85.88 81 PRO A CA 1
ATOM 619 C C . PRO A 1 81 ? -2.260 -11.503 -9.211 1.00 85.88 81 PRO A C 1
ATOM 621 O O . PRO A 1 81 ? -1.956 -10.465 -9.810 1.00 85.88 81 PRO A O 1
ATOM 624 N N . ALA A 1 82 ? -1.865 -12.711 -9.614 1.00 81.00 82 ALA A N 1
ATOM 625 C CA . ALA A 1 82 ? -1.162 -12.892 -10.871 1.00 81.00 82 ALA A CA 1
ATOM 626 C C . ALA A 1 82 ? -2.010 -12.304 -12.014 1.00 81.00 82 ALA A C 1
ATOM 628 O O . ALA A 1 82 ? 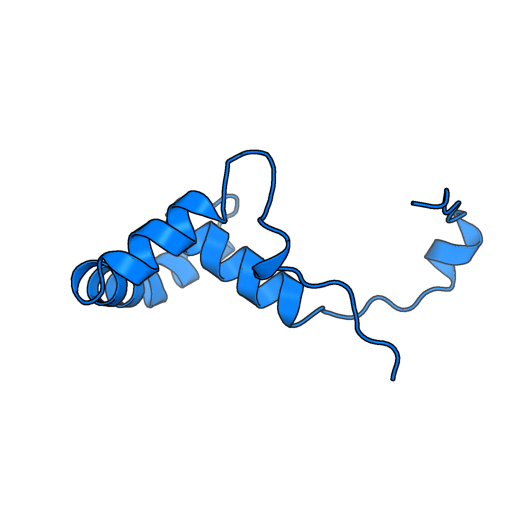-3.231 -12.501 -12.020 1.00 81.00 82 ALA A O 1
ATOM 629 N N . PRO A 1 83 ? -1.395 -11.595 -12.977 1.00 74.69 83 PRO A N 1
ATOM 630 C CA . PRO A 1 83 ? -2.113 -11.115 -14.145 1.00 74.69 83 PRO A CA 1
ATOM 631 C C . PRO A 1 83 ? -2.843 -12.278 -14.817 1.00 74.69 83 PRO A C 1
ATOM 633 O O . PRO A 1 83 ? -2.233 -13.301 -15.137 1.00 74.69 83 PRO A O 1
ATOM 636 N N . VAL A 1 84 ? -4.151 -12.128 -15.017 1.00 79.19 84 VAL A N 1
ATOM 637 C CA . VAL A 1 84 ? -4.907 -13.060 -15.852 1.00 79.19 84 VAL A CA 1
ATOM 638 C C . VAL A 1 84 ? -4.547 -12.734 -17.305 1.00 79.19 84 VAL A C 1
ATOM 640 O O . VAL A 1 84 ? -4.512 -11.547 -17.646 1.00 79.19 84 VAL A O 1
ATOM 643 N N . PRO A 1 85 ? -4.226 -13.730 -18.149 1.00 75.25 85 PRO A N 1
ATOM 644 C CA . PRO A 1 85 ? -4.009 -13.494 -19.572 1.00 75.25 85 PRO A CA 1
ATOM 645 C C . PRO A 1 85 ? -5.194 -12.731 -20.176 1.00 75.25 85 PRO A C 1
ATOM 647 O O . PRO A 1 85 ? -6.340 -12.999 -19.808 1.00 75.25 85 PRO A O 1
ATOM 650 N N . ALA A 1 86 ? -4.895 -11.773 -21.055 1.00 68.69 86 ALA A N 1
ATOM 651 C CA . ALA A 1 86 ? -5.901 -11.012 -21.793 1.00 68.69 86 ALA A CA 1
ATOM 652 C C . ALA A 1 86 ? -6.639 -11.882 -22.819 1.00 68.69 86 ALA A C 1
ATOM 654 O O . ALA A 1 86 ? -5.996 -12.804 -23.376 1.00 68.69 86 ALA A O 1
#

pLDDT: mean 90.95, std 7.38, range [53.56, 98.56]

Secondary structure (DSSP, 8-state):
-------HHHHHH------HHHHHHHHHHHHHHT--SSHHHHHHHHHHHHHHHHHHHH-HHHHHHHHHHEETTEE-TTTSPPPPP-